Protein AF-A0A816CXB9-F1 (afdb_monomer_lite)

Sequence (91 aa):
CDRKARTYTQLFRELKHHATRLKTTFNPNTITSDFEKALIKAVADEFPQARHAGCYFHFTQALYRNIQKLGLTTAYRDSESTRIVCRKLML

Structure (mmCIF, N/CA/C/O backbone):
data_AF-A0A816CXB9-F1
#
_entry.id   AF-A0A816CXB9-F1
#
loop_
_atom_site.group_PDB
_atom_site.id
_atom_site.type_symbol
_atom_site.label_atom_id
_atom_site.label_alt_id
_atom_site.label_comp_id
_atom_site.label_asym_id
_atom_site.label_entity_id
_atom_site.label_seq_id
_atom_site.pdbx_PDB_ins_code
_atom_site.Cartn_x
_atom_site.Cartn_y
_atom_site.Cartn_z
_atom_site.occupancy
_atom_site.B_iso_or_equiv
_atom_site.auth_seq_id
_atom_site.auth_comp_id
_atom_site.auth_asym_id
_atom_site.auth_atom_id
_atom_site.pdbx_PDB_model_num
ATOM 1 N N . CYS A 1 1 ? -8.858 -17.685 -3.556 1.00 50.47 1 CYS A N 1
ATOM 2 C CA . CYS A 1 1 ? -8.879 -18.772 -2.558 1.00 50.47 1 CYS A CA 1
ATOM 3 C C . CYS A 1 1 ? -9.314 -18.174 -1.221 1.00 50.47 1 CYS A C 1
ATOM 5 O O . CYS A 1 1 ? -8.605 -17.322 -0.697 1.00 50.47 1 CYS A O 1
ATOM 7 N N . ASP A 1 2 ? -10.491 -18.559 -0.729 1.00 63.00 2 ASP A N 1
ATOM 8 C CA . ASP A 1 2 ? -11.202 -17.959 0.420 1.00 63.00 2 ASP A CA 1
ATOM 9 C C . ASP A 1 2 ? -10.434 -18.071 1.761 1.00 63.00 2 ASP A C 1
ATOM 11 O O . ASP A 1 2 ? -10.643 -17.307 2.700 1.00 63.00 2 ASP A O 1
ATOM 15 N N . ARG A 1 3 ? -9.451 -18.981 1.836 1.00 68.38 3 ARG A N 1
ATOM 16 C CA . ARG A 1 3 ? -8.649 -19.241 3.042 1.00 68.38 3 ARG A CA 1
ATOM 17 C C . ARG A 1 3 ? -7.848 -18.026 3.520 1.00 68.38 3 ARG A C 1
ATOM 19 O O . ARG A 1 3 ? -7.805 -17.773 4.716 1.00 68.38 3 ARG A O 1
ATOM 26 N N . LYS A 1 4 ? -7.242 -17.264 2.600 1.00 78.31 4 LYS A N 1
ATOM 27 C CA . LYS A 1 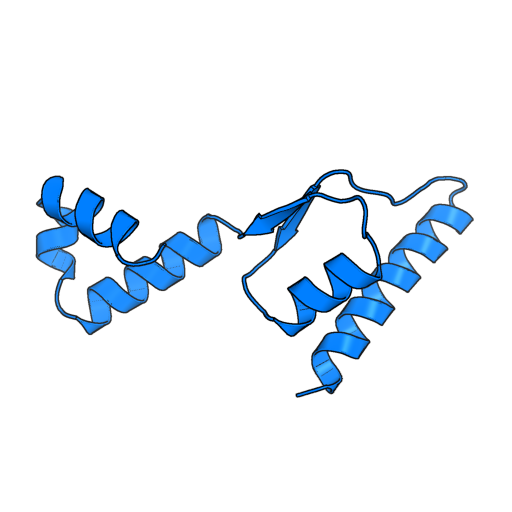4 ? -6.396 -16.113 2.959 1.00 78.31 4 LYS A CA 1
ATOM 28 C C . LYS A 1 4 ? -7.202 -14.945 3.530 1.00 78.31 4 LYS A C 1
ATOM 30 O O . LYS A 1 4 ? -6.775 -14.333 4.501 1.00 78.31 4 LYS A O 1
ATOM 35 N N . ALA A 1 5 ? -8.384 -14.677 2.971 1.00 82.06 5 ALA A N 1
ATOM 36 C CA . ALA A 1 5 ? -9.259 -13.606 3.448 1.00 82.06 5 ALA A CA 1
ATOM 37 C C . ALA A 1 5 ? -9.658 -13.843 4.911 1.00 82.06 5 ALA A C 1
ATOM 39 O O . ALA A 1 5 ? -9.488 -12.959 5.744 1.00 82.06 5 ALA A O 1
ATOM 40 N N . ARG A 1 6 ? -10.063 -15.078 5.243 1.00 90.69 6 ARG A N 1
ATOM 41 C CA . ARG A 1 6 ? -10.390 -15.471 6.623 1.00 90.69 6 ARG A CA 1
ATOM 42 C C . ARG A 1 6 ? -9.218 -15.272 7.582 1.00 90.69 6 ARG A C 1
ATOM 44 O O . ARG A 1 6 ? -9.426 -14.774 8.683 1.00 90.69 6 ARG A O 1
ATOM 51 N N . THR A 1 7 ? -7.997 -15.616 7.165 1.00 94.50 7 THR A N 1
ATOM 52 C CA . THR A 1 7 ? -6.793 -15.423 7.988 1.00 94.50 7 THR A CA 1
ATOM 53 C C . THR A 1 7 ? -6.537 -13.947 8.293 1.00 94.50 7 THR A C 1
ATOM 55 O O . THR A 1 7 ? -6.298 -13.608 9.450 1.00 94.50 7 THR A O 1
ATOM 58 N N . TYR A 1 8 ? -6.629 -13.060 7.298 1.00 95.56 8 TYR A N 1
ATOM 59 C CA . TYR A 1 8 ? -6.447 -11.621 7.524 1.00 95.56 8 TYR A CA 1
ATOM 60 C C . TYR A 1 8 ? -7.538 -11.030 8.418 1.00 95.56 8 TYR A C 1
ATOM 62 O O . TYR A 1 8 ? -7.234 -10.296 9.355 1.00 95.56 8 TYR A O 1
ATOM 70 N N . THR A 1 9 ? -8.798 -11.394 8.182 1.00 95.50 9 THR A N 1
ATOM 71 C CA . THR A 1 9 ? -9.917 -10.980 9.035 1.00 95.50 9 THR A CA 1
ATOM 72 C C . THR A 1 9 ? -9.702 -11.416 10.484 1.00 95.50 9 THR A C 1
ATOM 74 O O . THR A 1 9 ? -9.846 -10.608 11.400 1.00 95.50 9 THR A O 1
ATOM 77 N N . GLN A 1 10 ? -9.311 -12.675 10.708 1.00 96.56 10 GLN A N 1
ATOM 78 C CA . GLN A 1 10 ? -9.043 -13.186 12.051 1.00 96.56 10 GLN A CA 1
ATOM 79 C C . GLN A 1 10 ? -7.885 -12.435 12.718 1.00 96.56 10 GLN A C 1
ATOM 81 O O . GLN A 1 10 ? -8.022 -12.016 13.862 1.00 96.56 10 GLN A O 1
ATOM 86 N N . LEU A 1 11 ? -6.790 -12.187 11.994 1.00 96.19 11 LEU A N 1
ATOM 87 C CA . LEU A 1 11 ? -5.665 -11.396 12.496 1.00 96.19 11 LEU A CA 1
ATOM 88 C C . LEU A 1 11 ? -6.116 -10.011 12.982 1.00 96.19 11 LEU A C 1
ATOM 90 O O . LEU A 1 11 ? -5.783 -9.606 14.094 1.00 96.19 11 LEU A O 1
ATOM 94 N N . PHE A 1 12 ? -6.891 -9.286 12.174 1.00 96.56 12 PHE A N 1
ATOM 95 C CA . PHE A 1 12 ? -7.361 -7.951 12.546 1.00 96.56 12 PHE A CA 1
ATOM 96 C C . PHE A 1 12 ? -8.293 -7.967 13.758 1.00 96.56 12 PHE A C 1
ATOM 98 O O . PHE A 1 12 ? -8.198 -7.079 14.608 1.00 96.56 12 PHE A O 1
ATOM 105 N N . ARG A 1 13 ? -9.147 -8.986 13.884 1.00 97.00 13 ARG A N 1
ATOM 106 C CA . ARG A 1 13 ? -9.998 -9.162 15.069 1.00 97.00 13 ARG A CA 1
ATOM 107 C C . ARG A 1 13 ? -9.179 -9.435 16.319 1.00 97.00 13 ARG A C 1
ATOM 109 O O . ARG A 1 13 ? -9.420 -8.792 17.336 1.00 97.00 13 ARG A O 1
ATOM 116 N N . GLU A 1 14 ? -8.176 -10.304 16.239 1.00 97.69 14 GLU A N 1
ATOM 117 C CA . GLU A 1 14 ? -7.283 -10.568 17.372 1.00 97.69 14 GLU A CA 1
ATOM 118 C C . GLU A 1 14 ? -6.521 -9.312 17.807 1.00 97.69 14 GLU A C 1
ATOM 120 O O . GLU A 1 14 ? -6.419 -9.039 19.005 1.00 97.69 14 GLU A O 1
ATOM 125 N N . LEU A 1 15 ? -6.059 -8.490 16.857 1.00 97.00 15 LEU A N 1
ATOM 126 C CA . LEU A 1 15 ? -5.421 -7.204 17.160 1.00 97.00 15 LEU A CA 1
ATOM 127 C C . LEU A 1 15 ? -6.376 -6.242 17.877 1.00 97.00 15 LEU A C 1
ATOM 129 O O . LEU A 1 15 ? -6.000 -5.643 18.887 1.00 97.00 15 LEU A O 1
ATOM 133 N N . LYS A 1 16 ? -7.624 -6.127 17.406 1.00 97.19 16 LYS A N 1
ATOM 134 C CA . LYS A 1 16 ? -8.659 -5.323 18.075 1.00 97.19 16 LYS A CA 1
ATOM 135 C C . LYS A 1 16 ? -8.945 -5.839 19.483 1.00 97.19 16 LYS A C 1
ATOM 137 O O . LYS A 1 16 ? -8.921 -5.055 20.427 1.00 97.19 16 LYS A O 1
ATOM 142 N N . HIS A 1 17 ? -9.150 -7.147 19.643 1.00 97.56 17 HIS A N 1
ATOM 143 C CA . HIS A 1 17 ? -9.390 -7.764 20.948 1.00 97.56 17 HIS A CA 1
ATOM 144 C C . HIS A 1 17 ? -8.221 -7.539 21.906 1.00 97.56 17 HIS A C 1
ATOM 146 O O . HIS A 1 17 ? -8.438 -7.234 23.080 1.00 97.56 17 HIS A O 1
ATOM 152 N N . HIS A 1 18 ? -6.984 -7.663 21.425 1.00 97.81 18 HIS A N 1
ATOM 153 C CA . HIS A 1 18 ? -5.800 -7.394 22.229 1.00 97.81 18 HIS A CA 1
ATOM 154 C C . HIS A 1 18 ? -5.734 -5.929 22.676 1.00 97.81 18 HIS A C 1
ATOM 156 O O . HIS A 1 18 ? -5.535 -5.667 23.861 1.00 97.81 18 HIS A O 1
ATOM 162 N N . ALA A 1 19 ? -5.986 -4.984 21.769 1.00 97.25 19 ALA A N 1
ATOM 163 C CA . ALA A 1 19 ? -6.066 -3.565 22.104 1.00 97.25 19 ALA A CA 1
ATOM 164 C C . ALA A 1 19 ? -7.134 -3.288 23.175 1.00 97.25 19 ALA A C 1
ATOM 166 O O . ALA A 1 19 ? -6.847 -2.617 24.167 1.00 97.25 19 ALA A O 1
ATOM 167 N N . THR A 1 20 ? -8.321 -3.891 23.053 1.00 97.19 20 THR A N 1
ATOM 168 C CA . THR A 1 20 ? -9.377 -3.775 24.069 1.00 97.19 20 THR A CA 1
ATOM 169 C C . THR A 1 20 ? -8.919 -4.286 25.438 1.00 97.19 20 THR A C 1
ATOM 171 O O . THR A 1 20 ? -9.172 -3.623 26.444 1.00 97.19 20 THR A O 1
ATOM 174 N N . ARG A 1 21 ? -8.195 -5.416 25.505 1.00 97.75 21 ARG A N 1
ATOM 175 C CA . ARG A 1 21 ? -7.634 -5.934 26.774 1.00 97.75 21 ARG A CA 1
ATOM 176 C C . ARG A 1 21 ? -6.642 -4.963 27.416 1.00 97.75 21 ARG A C 1
ATOM 178 O O . ARG A 1 21 ? -6.582 -4.877 28.639 1.00 97.75 21 ARG A O 1
ATOM 185 N N . LEU A 1 22 ? -5.908 -4.209 26.602 1.00 97.94 22 LEU A N 1
ATOM 186 C CA . LEU A 1 22 ? -4.992 -3.157 27.050 1.00 97.94 22 LEU A CA 1
ATOM 187 C C . LEU A 1 22 ? -5.693 -1.813 27.321 1.00 97.94 22 LEU A C 1
ATOM 189 O O . LEU A 1 22 ? -5.017 -0.815 27.556 1.00 97.94 22 LEU A O 1
ATOM 193 N N . LYS A 1 23 ? -7.033 -1.767 27.292 1.00 97.56 23 LYS A N 1
ATOM 194 C CA . LYS A 1 23 ? -7.841 -0.543 27.436 1.00 97.56 23 LYS A CA 1
ATOM 195 C C . LYS A 1 23 ? -7.481 0.539 26.406 1.00 97.56 23 LYS A C 1
ATOM 197 O O . LYS A 1 23 ? -7.561 1.729 26.696 1.00 97.56 23 LYS A O 1
ATOM 202 N N . THR A 1 24 ? -7.101 0.125 25.198 1.00 96.62 24 THR A N 1
ATOM 203 C CA . THR A 1 24 ? -6.842 1.011 24.056 1.00 96.62 24 THR A CA 1
ATOM 204 C C . THR A 1 24 ? -7.679 0.603 22.841 1.00 96.62 24 THR A C 1
ATOM 206 O O . THR A 1 24 ? -8.369 -0.418 22.850 1.00 96.62 24 THR A O 1
ATOM 209 N N . THR A 1 25 ? -7.647 1.417 21.787 1.00 94.44 25 THR A N 1
ATOM 210 C CA . THR A 1 25 ? -8.389 1.177 20.545 1.00 94.44 25 THR A CA 1
ATOM 211 C C . THR A 1 25 ? -7.427 1.004 19.379 1.00 94.44 25 THR A C 1
ATOM 213 O O . THR A 1 25 ? -6.603 1.873 19.107 1.00 94.44 25 THR A O 1
ATOM 216 N N . PHE A 1 26 ? -7.562 -0.103 18.647 1.00 95.94 26 PHE A N 1
ATOM 217 C CA . PHE A 1 26 ? -6.866 -0.306 17.379 1.00 95.94 26 PHE A CA 1
ATOM 218 C C . PHE A 1 26 ? -7.784 0.092 16.220 1.00 95.94 26 PHE A C 1
ATOM 220 O O . PHE A 1 26 ? -8.556 -0.722 15.717 1.00 95.94 26 PHE A O 1
ATOM 227 N N . ASN A 1 27 ? -7.726 1.368 15.837 1.00 94.50 27 ASN A N 1
ATOM 228 C CA . ASN A 1 27 ? -8.515 1.928 14.740 1.00 94.50 27 ASN A CA 1
ATOM 229 C C . ASN A 1 27 ? -7.651 2.880 13.893 1.00 94.50 27 ASN A C 1
ATOM 231 O O . ASN A 1 27 ? -7.646 4.085 14.137 1.00 94.50 27 ASN A O 1
ATOM 235 N N . PRO A 1 28 ? -6.844 2.351 12.959 1.00 95.75 28 PRO A N 1
ATOM 236 C CA . PRO A 1 28 ? -5.969 3.169 12.130 1.00 95.75 28 PRO A CA 1
ATOM 237 C C . PRO A 1 28 ? -6.764 3.987 11.103 1.00 95.75 28 PRO A C 1
ATOM 239 O O . PRO A 1 28 ? -7.658 3.473 10.441 1.00 95.75 28 PRO A O 1
ATOM 242 N N . ASN A 1 29 ? -6.366 5.241 10.882 1.00 96.88 29 ASN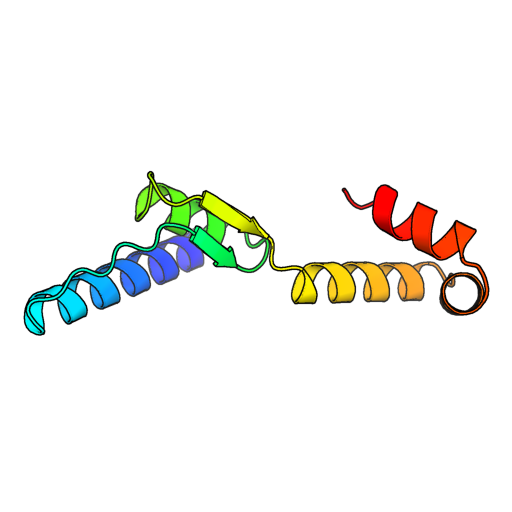 A N 1
ATOM 243 C CA . ASN A 1 29 ? -6.977 6.096 9.852 1.00 96.88 29 ASN A CA 1
ATOM 244 C C . ASN A 1 29 ? -6.488 5.748 8.437 1.00 96.88 29 ASN A C 1
ATOM 246 O O . ASN A 1 29 ? -7.102 6.121 7.438 1.00 96.88 29 ASN A O 1
ATOM 250 N N . THR A 1 30 ? -5.333 5.095 8.320 1.00 96.56 30 THR A N 1
ATOM 251 C CA . THR A 1 30 ? -4.758 4.668 7.043 1.00 96.56 30 THR A CA 1
ATOM 252 C C . THR A 1 30 ? -4.105 3.309 7.214 1.00 96.56 30 THR A C 1
ATOM 254 O O . THR A 1 30 ? -3.387 3.084 8.187 1.00 96.56 30 THR A O 1
ATOM 257 N N . ILE A 1 31 ? -4.339 2.417 6.256 1.00 96.44 31 ILE A N 1
ATOM 258 C CA . ILE A 1 31 ? -3.723 1.093 6.206 1.00 96.44 31 ILE A CA 1
ATOM 259 C C . ILE A 1 31 ? -2.997 0.962 4.876 1.00 96.44 31 ILE A C 1
ATOM 261 O O . ILE A 1 31 ? -3.612 1.055 3.815 1.00 96.44 31 ILE A O 1
ATOM 265 N N . THR A 1 32 ? -1.691 0.715 4.946 1.00 95.75 32 THR A N 1
ATOM 266 C CA . THR A 1 32 ? -0.864 0.439 3.773 1.00 95.75 32 THR A CA 1
ATOM 267 C C . THR A 1 32 ? -0.580 -1.050 3.697 1.00 95.75 32 THR A C 1
ATOM 269 O O . THR A 1 32 ? -0.036 -1.617 4.644 1.00 95.75 32 THR A O 1
ATOM 272 N N . SER A 1 33 ? -0.903 -1.690 2.577 1.00 93.38 33 SER A N 1
ATOM 273 C CA . SER A 1 33 ? -0.628 -3.116 2.384 1.00 93.38 33 SER A CA 1
ATOM 274 C C . SER A 1 33 ? -0.170 -3.434 0.969 1.00 93.38 33 SER A C 1
ATOM 276 O O . SER A 1 33 ? -0.150 -2.571 0.092 1.00 93.38 33 SER A O 1
ATOM 278 N N . ASP A 1 34 ? 0.209 -4.686 0.726 1.00 90.12 34 ASP A N 1
ATOM 279 C CA . ASP A 1 34 ? 0.315 -5.179 -0.643 1.00 90.12 34 ASP A CA 1
ATOM 280 C C . ASP A 1 34 ? -1.048 -5.125 -1.372 1.00 90.12 34 ASP A C 1
ATOM 282 O O . ASP A 1 34 ? -2.093 -4.815 -0.790 1.00 90.12 34 ASP A O 1
ATOM 286 N N . PHE A 1 35 ? -1.019 -5.407 -2.675 1.00 87.19 35 PHE A N 1
ATOM 287 C CA . PHE A 1 35 ? -2.201 -5.410 -3.539 1.00 87.19 35 PHE A CA 1
ATOM 288 C C . PHE A 1 35 ? -2.932 -6.764 -3.531 1.00 87.19 35 PHE A C 1
ATOM 290 O O . PHE A 1 35 ? -3.630 -7.104 -4.494 1.00 87.19 35 PHE A O 1
ATOM 297 N N . GLU A 1 36 ? -2.764 -7.586 -2.489 1.00 91.44 36 GLU A N 1
ATOM 298 C CA . GLU A 1 36 ? -3.469 -8.858 -2.409 1.00 91.44 36 GLU A CA 1
ATOM 299 C C . GLU A 1 36 ? -4.970 -8.615 -2.183 1.00 91.44 36 GLU A C 1
ATOM 301 O O . GLU A 1 36 ? -5.394 -8.086 -1.158 1.00 91.44 36 GLU A O 1
ATOM 306 N N . LYS A 1 37 ? -5.808 -9.057 -3.132 1.00 91.94 37 LYS A N 1
ATOM 307 C CA . LYS A 1 37 ? -7.271 -8.862 -3.086 1.00 91.94 37 LYS A CA 1
ATOM 308 C C . LYS A 1 37 ? -7.906 -9.312 -1.766 1.00 91.94 37 LYS A C 1
ATOM 310 O O . LYS A 1 37 ? -8.829 -8.667 -1.280 1.00 91.94 37 LYS A O 1
ATOM 315 N N . ALA A 1 38 ? -7.429 -10.421 -1.198 1.00 93.88 38 ALA A N 1
ATOM 316 C CA . ALA A 1 38 ? -7.947 -10.950 0.060 1.00 93.88 38 ALA A CA 1
ATOM 317 C C . ALA A 1 38 ? -7.636 -10.028 1.249 1.00 93.88 38 ALA A C 1
ATOM 319 O O . ALA A 1 38 ? -8.496 -9.841 2.107 1.00 93.88 38 ALA A O 1
ATOM 320 N N . LEU A 1 39 ? -6.442 -9.428 1.273 1.00 93.31 39 LEU A N 1
ATOM 321 C CA . LEU A 1 39 ? -6.036 -8.474 2.301 1.00 93.31 39 LEU A CA 1
ATOM 322 C C . LEU A 1 39 ? -6.804 -7.160 2.167 1.00 93.31 39 LEU A C 1
ATOM 324 O O . LEU A 1 39 ? -7.354 -6.685 3.155 1.00 93.31 39 LEU A O 1
ATOM 328 N N . ILE A 1 40 ? -6.920 -6.625 0.947 1.00 94.06 40 ILE A N 1
ATOM 329 C CA . ILE A 1 40 ? -7.711 -5.414 0.666 1.00 94.06 40 ILE A CA 1
ATOM 330 C C . ILE A 1 40 ? -9.150 -5.595 1.156 1.00 94.06 40 ILE A C 1
ATOM 332 O O . ILE A 1 40 ? -9.683 -4.728 1.846 1.00 94.06 40 ILE A O 1
ATOM 336 N N . LYS A 1 41 ? -9.767 -6.744 0.848 1.00 94.50 41 LYS A N 1
ATOM 337 C CA . LYS A 1 41 ? -11.118 -7.055 1.317 1.00 94.50 41 LYS A CA 1
ATOM 338 C C . LYS A 1 41 ? -11.197 -7.121 2.843 1.00 94.50 41 LYS A C 1
ATOM 340 O O . LYS A 1 41 ? -12.075 -6.495 3.420 1.00 94.50 41 LYS A O 1
ATOM 345 N N . ALA A 1 42 ? -10.281 -7.836 3.495 1.00 95.25 42 ALA A N 1
ATOM 346 C CA . ALA A 1 42 ? -10.274 -7.936 4.952 1.00 95.25 42 ALA A CA 1
ATOM 347 C C . ALA A 1 42 ? -10.077 -6.569 5.629 1.00 95.25 42 ALA A C 1
ATOM 349 O O . ALA A 1 42 ? -10.706 -6.299 6.648 1.00 95.25 42 ALA A O 1
ATOM 350 N N . VAL A 1 43 ? -9.248 -5.694 5.050 1.00 95.38 43 VAL A N 1
ATOM 351 C CA . VAL A 1 43 ? -9.077 -4.312 5.513 1.00 95.38 43 VAL A CA 1
ATOM 352 C C . VAL A 1 43 ? -10.374 -3.519 5.367 1.00 95.38 43 VAL A C 1
ATOM 354 O O . VAL A 1 43 ? -10.771 -2.864 6.322 1.00 95.38 43 VAL A O 1
ATOM 357 N N . ALA A 1 44 ? -11.044 -3.595 4.215 1.00 94.50 44 ALA A N 1
ATOM 358 C CA . ALA A 1 44 ? -12.306 -2.889 3.990 1.00 94.50 44 ALA A CA 1
ATOM 359 C C . ALA A 1 44 ? -13.422 -3.369 4.934 1.00 94.50 44 ALA A C 1
ATOM 361 O O . ALA A 1 44 ? -14.172 -2.550 5.463 1.00 94.50 44 ALA A O 1
ATOM 362 N N . ASP A 1 45 ? -13.501 -4.680 5.175 1.00 95.12 45 ASP A N 1
ATOM 363 C CA . ASP A 1 45 ? -14.509 -5.280 6.051 1.00 95.12 45 ASP A CA 1
ATOM 364 C C . ASP A 1 45 ? -14.253 -4.921 7.533 1.00 95.12 45 ASP A C 1
ATOM 366 O O . ASP A 1 45 ? -15.189 -4.635 8.279 1.00 95.12 45 ASP A O 1
ATOM 370 N N . GLU A 1 46 ? -12.991 -4.915 7.980 1.00 96.44 46 GLU A N 1
ATOM 371 C CA . GLU A 1 46 ? -12.643 -4.679 9.388 1.00 96.44 46 GLU A CA 1
ATOM 372 C C . GLU A 1 46 ? -12.410 -3.195 9.726 1.00 96.44 46 GLU A C 1
ATOM 374 O O . GLU A 1 46 ? -12.623 -2.792 10.871 1.00 96.44 46 GLU A O 1
ATOM 379 N N . PHE A 1 47 ? -12.000 -2.364 8.770 1.00 96.38 47 PHE A N 1
ATOM 380 C CA . PHE A 1 47 ? -11.695 -0.944 8.974 1.00 96.38 47 PHE A CA 1
ATOM 381 C C . PHE A 1 47 ? -12.344 -0.076 7.883 1.00 96.38 47 PHE A C 1
ATOM 383 O O . PHE A 1 47 ? -11.640 0.585 7.120 1.00 96.38 47 PHE A O 1
ATOM 390 N N . PRO A 1 48 ? -13.687 -0.019 7.806 1.00 95.62 48 PRO A N 1
ATOM 391 C CA . PRO A 1 48 ? -14.396 0.648 6.707 1.00 95.62 48 PRO A CA 1
ATOM 392 C C . PRO A 1 48 ? -14.141 2.160 6.617 1.00 95.62 48 PRO A C 1
ATOM 394 O O . PRO A 1 48 ? -14.358 2.760 5.571 1.00 95.62 48 PRO A O 1
ATOM 397 N N . GLN A 1 49 ? -13.688 2.782 7.710 1.00 96.06 49 GLN A N 1
ATOM 398 C CA . GLN A 1 49 ? -13.352 4.209 7.768 1.00 96.06 49 GLN A CA 1
ATOM 399 C C . GLN A 1 49 ? -11.867 4.486 7.488 1.00 96.06 49 GLN A C 1
ATOM 401 O O . GLN A 1 49 ? -11.470 5.641 7.339 1.00 96.06 49 GLN A O 1
ATOM 406 N N . ALA A 1 50 ? -11.027 3.449 7.442 1.00 96.62 50 ALA A N 1
ATOM 407 C CA . ALA A 1 50 ? -9.612 3.612 7.158 1.00 96.62 50 ALA A CA 1
ATOM 408 C C . ALA A 1 50 ? -9.400 3.827 5.659 1.00 96.62 50 ALA A C 1
ATOM 410 O O . ALA A 1 50 ? -9.926 3.094 4.820 1.00 96.62 50 ALA A O 1
ATOM 411 N N . ARG A 1 51 ? -8.542 4.782 5.303 1.00 96.00 51 ARG A N 1
ATOM 412 C CA . ARG A 1 51 ? -8.064 4.901 3.927 1.00 96.00 51 ARG A CA 1
ATOM 413 C C . ARG A 1 51 ? -7.098 3.755 3.630 1.00 96.00 51 ARG A C 1
ATOM 415 O O . ARG A 1 51 ? -6.027 3.680 4.233 1.00 96.00 51 ARG A O 1
ATOM 422 N N . HIS A 1 52 ? -7.436 2.892 2.679 1.00 94.75 52 HIS A N 1
ATOM 423 C CA . HIS A 1 52 ? -6.488 1.901 2.172 1.00 94.75 52 HIS A CA 1
ATOM 424 C C . HIS A 1 52 ? -5.523 2.540 1.167 1.00 94.75 52 HIS A C 1
ATOM 426 O O . HIS A 1 52 ? -5.937 3.310 0.299 1.00 94.75 52 HIS A O 1
ATOM 432 N N . ALA A 1 53 ? -4.235 2.233 1.297 1.00 93.12 53 ALA A N 1
ATOM 433 C CA . ALA A 1 53 ? -3.195 2.638 0.364 1.00 93.12 53 ALA A CA 1
ATOM 434 C C . ALA A 1 53 ? -2.371 1.425 -0.085 1.00 93.12 53 ALA A C 1
ATOM 436 O O . ALA A 1 53 ? -1.977 0.570 0.710 1.00 93.12 53 ALA A O 1
ATOM 437 N N . GLY A 1 54 ? -2.057 1.369 -1.376 1.00 90.94 54 GLY A N 1
ATOM 438 C CA . GLY A 1 54 ? -1.115 0.389 -1.899 1.00 90.94 54 GLY A CA 1
ATOM 439 C C . GLY A 1 54 ? 0.315 0.674 -1.433 1.00 90.94 54 GLY A C 1
ATOM 440 O O . GLY A 1 54 ? 0.762 1.821 -1.390 1.00 90.94 54 GLY A O 1
ATOM 441 N N . CYS A 1 55 ? 1.063 -0.373 -1.097 1.00 92.62 55 CYS A N 1
ATOM 442 C CA . CYS A 1 55 ? 2.452 -0.251 -0.676 1.00 92.62 55 CYS A CA 1
ATOM 443 C C . CYS A 1 55 ? 3.366 0.088 -1.866 1.00 92.62 55 CYS A C 1
ATOM 445 O O . CYS A 1 55 ? 3.608 -0.748 -2.741 1.00 92.62 55 CYS A O 1
ATOM 447 N N . TYR A 1 56 ? 3.939 1.297 -1.860 1.00 90.50 56 TYR A N 1
ATOM 448 C CA . TYR A 1 56 ? 4.845 1.779 -2.911 1.00 90.50 56 TYR A CA 1
ATOM 449 C C . TYR A 1 56 ? 6.097 0.902 -3.091 1.00 90.50 56 TYR A C 1
ATOM 451 O O . TYR A 1 56 ? 6.567 0.695 -4.210 1.00 90.50 56 TYR A O 1
ATOM 459 N N . PHE A 1 57 ? 6.621 0.326 -2.007 1.00 90.75 57 PHE A N 1
ATOM 460 C CA . PHE A 1 57 ? 7.762 -0.588 -2.081 1.00 90.75 57 PHE A CA 1
ATOM 461 C C . PHE A 1 57 ? 7.425 -1.849 -2.892 1.00 90.75 57 PHE A C 1
ATOM 463 O O . PHE A 1 57 ? 8.108 -2.173 -3.862 1.00 90.75 57 PHE A O 1
ATOM 470 N N . HIS A 1 58 ? 6.316 -2.521 -2.569 1.00 89.56 58 HIS A N 1
ATOM 471 C CA . HIS A 1 58 ? 5.877 -3.699 -3.321 1.00 89.56 58 HIS A CA 1
ATOM 472 C C . HIS A 1 58 ? 5.496 -3.354 -4.766 1.00 89.56 58 HIS A C 1
ATOM 474 O O . HIS A 1 58 ? 5.767 -4.143 -5.674 1.00 89.56 58 HIS A O 1
ATOM 480 N N . PHE A 1 59 ? 4.926 -2.165 -4.989 1.00 88.75 59 PHE A N 1
ATOM 481 C CA . PHE A 1 59 ? 4.631 -1.653 -6.326 1.00 88.75 59 PHE A CA 1
ATOM 482 C C . PHE A 1 59 ? 5.897 -1.494 -7.174 1.00 88.75 59 PHE A C 1
ATOM 484 O O . PHE A 1 59 ? 5.993 -2.071 -8.255 1.00 88.75 59 PHE A O 1
ATOM 491 N N . THR A 1 60 ? 6.901 -0.768 -6.676 1.00 89.56 60 THR A N 1
ATOM 492 C CA . THR A 1 60 ? 8.156 -0.541 -7.412 1.00 89.56 60 THR A CA 1
ATOM 493 C C . THR A 1 60 ? 8.911 -1.844 -7.664 1.00 89.56 60 THR A C 1
ATOM 495 O O . THR A 1 60 ? 9.474 -2.028 -8.743 1.00 89.56 60 THR A O 1
ATOM 498 N N . GLN A 1 61 ? 8.853 -2.794 -6.729 1.00 91.06 61 GLN A N 1
ATOM 499 C CA . GLN A 1 61 ? 9.422 -4.125 -6.920 1.00 91.06 61 GLN A CA 1
ATOM 500 C C . GLN A 1 61 ? 8.697 -4.915 -8.024 1.00 91.06 61 GLN A C 1
ATOM 502 O O . GLN A 1 61 ? 9.344 -5.555 -8.855 1.00 91.06 61 GLN A O 1
ATOM 507 N N . ALA A 1 62 ? 7.360 -4.878 -8.062 1.00 90.69 62 ALA A N 1
ATOM 508 C CA . ALA A 1 62 ? 6.575 -5.516 -9.120 1.00 90.69 62 ALA A CA 1
ATOM 509 C C . ALA A 1 62 ? 6.837 -4.880 -10.491 1.00 90.69 62 ALA A C 1
ATOM 511 O O . ALA A 1 62 ? 7.061 -5.602 -11.466 1.00 90.69 62 ALA A O 1
ATOM 512 N N . LEU A 1 63 ? 6.893 -3.549 -10.537 1.00 90.75 63 LEU A N 1
ATOM 513 C CA . LEU A 1 63 ? 7.248 -2.777 -11.722 1.00 90.75 63 LEU A CA 1
ATOM 514 C C . LEU A 1 63 ? 8.632 -3.175 -12.249 1.00 90.75 63 LEU A C 1
ATOM 516 O O . LEU A 1 63 ? 8.772 -3.495 -13.428 1.00 90.7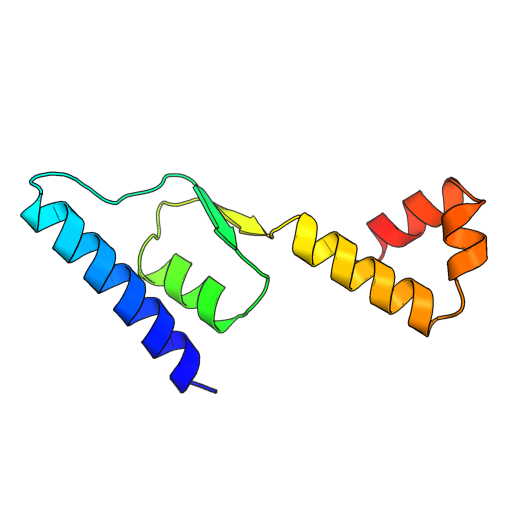5 63 LEU A O 1
ATOM 520 N N . TYR A 1 64 ? 9.641 -3.234 -11.378 1.00 92.56 64 TYR A N 1
ATOM 521 C CA . TYR A 1 64 ? 10.999 -3.601 -11.778 1.00 92.56 64 TYR A CA 1
ATOM 522 C C . TYR A 1 64 ? 11.092 -5.035 -12.313 1.00 92.56 64 TYR A C 1
ATOM 524 O O . TYR A 1 64 ? 11.709 -5.259 -13.353 1.00 92.56 64 TYR A O 1
ATOM 53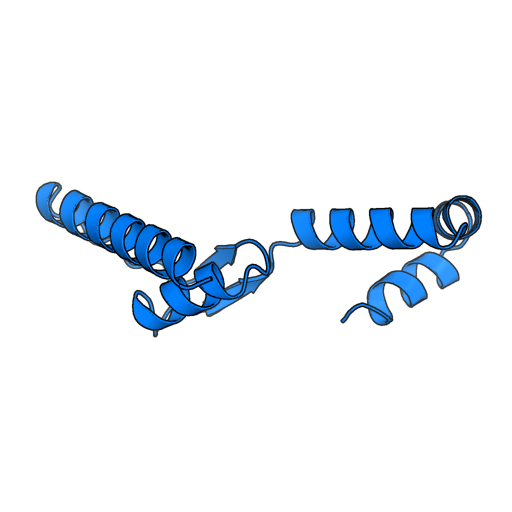2 N N . ARG A 1 65 ? 10.397 -5.999 -11.691 1.00 94.25 65 ARG A N 1
ATOM 533 C CA . ARG A 1 65 ? 10.314 -7.371 -12.226 1.00 94.25 65 ARG A CA 1
ATOM 534 C C . ARG A 1 65 ? 9.726 -7.409 -13.638 1.00 94.25 65 ARG A C 1
ATOM 536 O O . ARG A 1 65 ? 10.183 -8.191 -14.465 1.00 94.25 65 ARG A O 1
ATOM 543 N N . ASN A 1 66 ? 8.720 -6.585 -13.923 1.00 92.62 66 ASN A N 1
ATOM 544 C CA . ASN A 1 66 ? 8.140 -6.498 -15.263 1.00 92.62 66 ASN A CA 1
ATOM 545 C C . ASN A 1 66 ? 9.086 -5.813 -16.259 1.00 92.62 66 ASN A C 1
ATOM 547 O O . ASN A 1 66 ? 9.239 -6.310 -17.370 1.00 92.62 66 ASN A O 1
ATOM 551 N N . ILE A 1 67 ? 9.780 -4.745 -15.856 1.00 93.62 67 ILE A N 1
ATOM 552 C CA . ILE A 1 67 ? 10.835 -4.109 -16.666 1.00 93.62 67 ILE A CA 1
ATOM 553 C C . ILE A 1 67 ? 11.895 -5.138 -17.078 1.00 93.62 67 ILE A C 1
ATOM 555 O O . ILE A 1 67 ? 12.263 -5.206 -18.250 1.00 93.62 67 ILE A O 1
ATOM 559 N N . 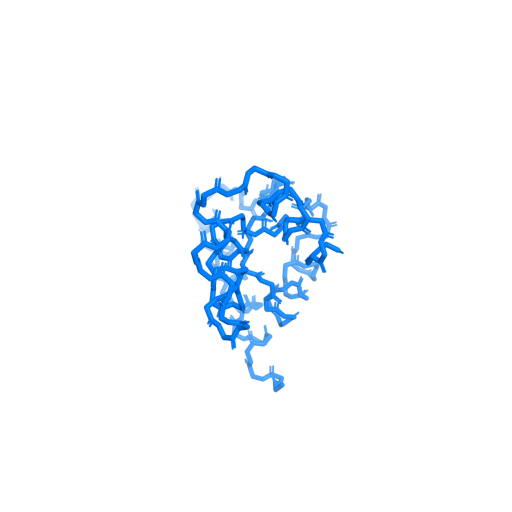GLN A 1 68 ? 12.338 -5.980 -16.140 1.00 95.19 68 GLN A N 1
ATOM 560 C CA . GLN A 1 68 ? 13.304 -7.045 -16.415 1.00 95.19 68 GLN A CA 1
ATOM 561 C C . GLN A 1 68 ? 12.753 -8.088 -17.394 1.00 95.19 68 GLN A C 1
ATOM 563 O O . GLN A 1 68 ? 13.431 -8.431 -18.360 1.00 95.19 68 GLN A O 1
ATOM 568 N N . LYS A 1 69 ? 11.516 -8.559 -17.185 1.00 95.44 69 LYS A N 1
ATOM 569 C CA . LYS A 1 69 ? 10.850 -9.534 -18.072 1.00 95.44 69 LYS A CA 1
ATOM 570 C C . LYS A 1 69 ? 10.696 -9.036 -19.509 1.00 95.44 69 LYS A C 1
ATOM 572 O O . LYS A 1 69 ? 10.721 -9.842 -20.429 1.00 95.44 69 LYS A O 1
ATOM 577 N N . LEU A 1 70 ? 10.532 -7.729 -19.687 1.00 92.94 70 LEU A N 1
ATOM 578 C CA . LEU A 1 70 ? 10.386 -7.091 -20.995 1.00 92.94 70 LEU A CA 1
ATOM 579 C C . LEU A 1 70 ? 11.733 -6.718 -21.639 1.00 92.94 70 LEU A C 1
ATOM 581 O O . LEU A 1 70 ? 11.742 -6.115 -22.706 1.00 92.94 70 LEU A O 1
ATOM 585 N N . GLY A 1 71 ? 12.869 -7.026 -21.000 1.00 94.81 71 GLY A N 1
ATOM 586 C CA . GLY A 1 71 ? 14.197 -6.659 -21.506 1.00 94.81 71 GLY A CA 1
ATOM 587 C C . GLY A 1 71 ? 14.507 -5.158 -21.425 1.00 94.81 71 GLY A C 1
ATOM 588 O O . GLY A 1 71 ? 15.482 -4.694 -22.008 1.00 94.81 71 GLY A O 1
ATOM 589 N N . LEU A 1 72 ? 13.712 -4.385 -20.679 1.00 93.88 72 LEU A N 1
ATOM 590 C CA . LEU A 1 72 ? 13.804 -2.922 -20.616 1.00 93.88 72 LEU A CA 1
ATOM 591 C C . LEU A 1 72 ? 14.792 -2.413 -19.555 1.00 93.88 72 LEU A C 1
ATOM 593 O O . LEU A 1 72 ? 14.858 -1.212 -19.314 1.00 93.88 72 LEU A O 1
ATOM 597 N N . THR A 1 73 ? 15.558 -3.288 -18.898 1.00 95.56 73 THR A N 1
ATOM 598 C CA . THR A 1 73 ? 16.430 -2.927 -17.764 1.00 95.56 73 THR A CA 1
ATOM 599 C C . THR A 1 73 ? 17.417 -1.804 -18.094 1.00 95.56 73 THR A C 1
ATOM 601 O O . THR A 1 73 ? 17.556 -0.873 -17.303 1.00 95.56 73 THR A O 1
ATOM 604 N N . THR A 1 74 ? 18.082 -1.870 -19.252 1.00 95.75 7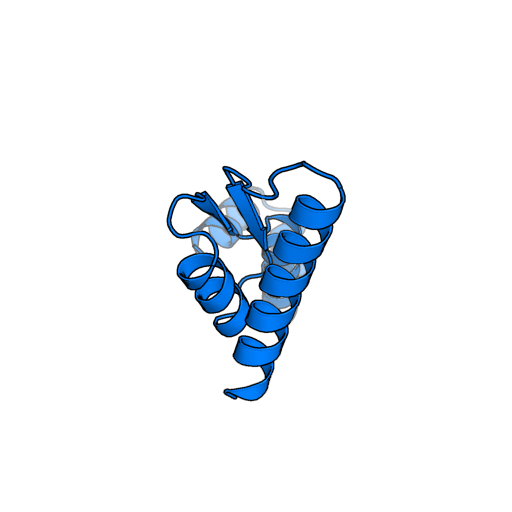4 THR A N 1
ATOM 605 C CA . THR A 1 74 ? 19.045 -0.844 -19.693 1.00 95.75 74 THR A CA 1
ATOM 606 C C . THR A 1 74 ? 18.338 0.478 -19.978 1.00 95.75 74 THR A C 1
ATOM 608 O O . THR A 1 74 ? 18.685 1.501 -19.399 1.00 95.75 74 THR A O 1
ATOM 611 N N . ALA A 1 75 ? 17.257 0.449 -20.764 1.00 94.31 75 ALA A N 1
ATOM 612 C CA . ALA A 1 75 ? 16.468 1.643 -21.063 1.00 94.31 75 ALA A CA 1
ATOM 613 C C . ALA A 1 75 ? 15.906 2.297 -19.788 1.00 94.31 75 ALA A C 1
ATOM 615 O O . ALA A 1 75 ? 15.967 3.511 -19.627 1.00 94.31 75 ALA A O 1
ATOM 616 N N . TYR A 1 76 ? 15.416 1.505 -18.835 1.00 94.06 76 TYR A N 1
ATOM 617 C CA . TYR A 1 76 ? 14.920 2.018 -17.559 1.00 94.06 76 TYR A CA 1
ATOM 618 C C . TYR A 1 76 ? 16.023 2.648 -16.695 1.00 94.06 76 TYR A C 1
ATOM 620 O O . TYR A 1 76 ? 15.750 3.584 -15.945 1.00 94.06 76 TYR A O 1
ATOM 628 N N . ARG A 1 77 ? 17.262 2.153 -16.777 1.00 93.56 77 ARG A N 1
ATOM 629 C CA . ARG A 1 77 ? 18.403 2.726 -16.052 1.00 93.56 77 ARG A CA 1
ATOM 630 C C . ARG A 1 77 ? 18.830 4.066 -16.648 1.00 93.56 77 ARG A C 1
ATOM 632 O O . ARG A 1 77 ? 19.031 5.020 -15.900 1.00 93.56 77 ARG A O 1
ATOM 639 N N . ASP A 1 78 ? 18.904 4.128 -17.972 1.00 95.75 78 ASP A N 1
ATOM 640 C CA . ASP A 1 78 ? 19.625 5.194 -18.670 1.00 95.75 78 ASP A CA 1
ATOM 641 C C . ASP A 1 78 ? 18.697 6.294 -19.218 1.00 95.75 78 ASP A C 1
ATOM 643 O O . ASP A 1 78 ? 19.149 7.392 -19.533 1.00 95.75 78 ASP A O 1
ATOM 647 N N . SER A 1 79 ? 17.383 6.046 -19.301 1.00 95.19 79 SER A N 1
ATOM 648 C CA . SER A 1 79 ? 16.403 6.990 -19.851 1.00 95.19 79 SER A CA 1
ATOM 649 C C . SER A 1 79 ? 15.375 7.436 -18.807 1.00 95.19 79 SER A C 1
ATOM 651 O O . SER A 1 79 ? 14.584 6.657 -18.270 1.00 95.19 79 SER A O 1
ATOM 653 N N . GLU A 1 80 ? 15.342 8.741 -18.529 1.00 92.88 80 GLU A N 1
ATOM 654 C CA . GLU A 1 80 ? 14.306 9.353 -17.691 1.00 92.88 80 GLU A CA 1
ATOM 655 C C . GLU A 1 80 ? 12.903 9.217 -18.285 1.00 92.88 80 GLU A C 1
ATOM 657 O O . GLU A 1 80 ? 11.967 8.852 -17.570 1.00 92.88 80 GLU A O 1
ATOM 662 N N . SER A 1 81 ? 12.757 9.427 -19.594 1.00 92.56 81 SER A N 1
ATOM 663 C CA . SER A 1 81 ? 11.475 9.251 -20.279 1.00 92.56 81 SER A CA 1
ATOM 664 C C . SER A 1 81 ? 10.957 7.819 -20.134 1.00 92.56 81 SER A C 1
ATOM 666 O O . SER A 1 81 ? 9.782 7.628 -19.819 1.00 92.56 81 SER A O 1
ATOM 668 N N . THR A 1 82 ? 11.837 6.818 -20.233 1.00 89.75 82 THR A N 1
ATOM 669 C CA . THR A 1 82 ? 11.483 5.411 -19.987 1.00 89.75 82 THR A CA 1
ATOM 670 C C . THR A 1 82 ? 11.020 5.198 -18.546 1.00 89.75 82 THR A C 1
ATOM 672 O O . THR A 1 82 ? 9.980 4.579 -18.325 1.00 89.75 82 THR A O 1
ATOM 675 N N . ARG A 1 83 ? 11.713 5.768 -17.549 1.00 90.69 83 ARG A N 1
ATOM 676 C CA . ARG A 1 83 ? 11.288 5.685 -16.137 1.00 90.69 83 ARG A CA 1
ATOM 677 C C . ARG A 1 83 ? 9.899 6.282 -15.915 1.00 90.69 83 ARG A C 1
ATOM 679 O O . ARG A 1 83 ? 9.088 5.683 -15.207 1.00 90.69 83 ARG A O 1
ATOM 686 N N . ILE A 1 84 ? 9.612 7.434 -16.519 1.00 89.62 84 ILE A N 1
ATOM 687 C CA . ILE A 1 84 ? 8.305 8.099 -16.416 1.00 89.62 84 ILE A CA 1
ATOM 688 C C . ILE A 1 84 ? 7.212 7.242 -17.063 1.00 89.62 84 ILE A C 1
ATOM 690 O O . ILE A 1 84 ? 6.168 7.024 -16.448 1.00 89.62 84 ILE A O 1
ATOM 694 N N . VAL A 1 85 ? 7.452 6.720 -18.267 1.00 89.31 85 VAL A N 1
ATOM 695 C CA . VAL A 1 85 ? 6.492 5.867 -18.984 1.00 89.31 85 VAL A CA 1
ATOM 696 C C . VAL A 1 85 ? 6.222 4.575 -18.212 1.00 89.31 85 VAL A C 1
ATOM 698 O O . VAL A 1 85 ? 5.063 4.248 -17.967 1.00 89.31 85 VAL A O 1
ATOM 701 N N . CYS A 1 86 ? 7.262 3.883 -17.738 1.00 86.38 86 CYS A N 1
ATOM 702 C CA . CYS A 1 86 ? 7.114 2.661 -16.945 1.00 86.38 86 CYS A CA 1
ATOM 703 C C . CYS A 1 86 ? 6.284 2.885 -15.670 1.00 86.38 86 CYS A C 1
ATOM 705 O O . CYS A 1 86 ? 5.477 2.031 -15.312 1.00 86.38 86 CYS A O 1
ATOM 707 N N . ARG A 1 87 ? 6.438 4.036 -15.001 1.00 83.56 87 ARG A N 1
ATOM 708 C CA . ARG A 1 87 ? 5.627 4.384 -13.820 1.00 83.56 87 ARG A CA 1
ATOM 709 C C . ARG A 1 87 ? 4.165 4.669 -14.165 1.00 83.56 87 ARG A C 1
ATOM 711 O O . ARG A 1 87 ? 3.305 4.362 -13.351 1.00 83.56 87 ARG A O 1
ATOM 718 N N . LYS A 1 88 ? 3.886 5.243 -15.340 1.00 83.19 88 LYS A N 1
ATOM 719 C CA . LYS A 1 88 ? 2.522 5.565 -15.793 1.00 83.19 88 LYS A CA 1
ATOM 720 C C . LYS A 1 88 ? 1.753 4.352 -16.325 1.00 83.19 88 LYS A C 1
ATOM 722 O O . LYS A 1 88 ? 0.554 4.290 -16.125 1.00 83.19 88 LYS A O 1
ATOM 727 N N . LEU A 1 89 ? 2.421 3.405 -16.986 1.00 73.00 89 LEU A N 1
ATOM 728 C CA . LEU A 1 89 ? 1.778 2.243 -17.625 1.00 73.00 89 LEU A CA 1
ATOM 729 C C . LEU A 1 89 ? 1.285 1.162 -16.649 1.00 73.00 89 LEU A C 1
ATOM 731 O O . LEU A 1 89 ? 0.615 0.227 -17.074 1.00 73.00 89 LEU A O 1
ATOM 735 N N . MET A 1 90 ? 1.664 1.237 -15.372 1.00 66.25 90 MET A N 1
ATOM 736 C CA . MET A 1 90 ? 1.267 0.257 -14.350 1.00 66.25 90 MET A CA 1
ATOM 737 C C . MET A 1 90 ? 0.358 0.847 -13.263 1.00 66.25 90 MET A C 1
ATOM 739 O O . MET A 1 90 ? 0.173 0.208 -12.227 1.00 66.25 90 MET A O 1
ATOM 743 N N . LEU A 1 91 ? -0.185 2.045 -13.503 1.00 57.19 91 LEU A N 1
ATOM 744 C CA . LEU A 1 91 ? -1.294 2.652 -12.758 1.00 57.19 91 LEU A CA 1
ATOM 745 C C . LEU A 1 91 ? -2.586 2.477 -13.560 1.00 57.19 91 LEU A C 1
ATOM 747 O O . LEU A 1 91 ? -3.622 2.214 -12.914 1.00 57.19 91 LEU A O 1
#

pLDDT: mean 91.5, std 8.59, range [50.47, 97.94]

Secondary structure (DSSP, 8-state):
-HHHHHHHHHHHHHHHHHHHHTT-----SEEEE-S-HHHHHHHHHH-TTSEEEE-HHHHHHHHHHHHHHTT-HHHHHH-HHHHHHHHHTT-

Radius of gyration: 18.0 Å; chains: 1; bounding box: 34×29×49 Å

Organism: NCBI:txid1234261

Foldseek 3Di:
DQVLLVVLLVVLVVVQVVCVVVVHGDAAQEDEDAPPPSNVVSCCVNHVNHHYDYDPVVVVVVLVVVCVVVVNNVVCVPPPVVVVVSVVVSD

InterPro domains:
  IPR018289 MULE transposase domain [PF10551] (3-61)